Protein AF-A0A1G6WH73-F1 (afdb_monomer_lite)

Organism: NCBI:txid1271860

Sequence (74 aa):
MATEKAQAGIAAIVEASMQLDEAHSALATVTQGSGHPSVAESQGLLAEALQGLAAAQSAIRASIISAEDYAARL

Foldseek 3Di:
DLLVVLVVVLVVLVVVLVVLVVVLVVLVVVCVVPPDVVSVVVNVVSVVVNVVSVVSSVVSVVVSVVVVVVVVVD

pLDDT: mean 85.58, std 6.75, range [64.0, 92.25]

Secondary structure (DSSP, 8-state):
-HHHHHHHHHHHHHHHHHHHHHHHHHHHHHHTT---HHHHHHHHHHHHHHHHHHHHHHHHHHHHHHHHHHHHT-

Radius of gyration: 17.35 Å; chains: 1; bounding box: 36×15×54 Å

Structure (mmCIF, N/CA/C/O backbone):
data_AF-A0A1G6WH73-F1
#
_entry.id   AF-A0A1G6WH73-F1
#
loop_
_atom_site.group_PDB
_atom_site.id
_atom_site.type_symbol
_atom_site.label_atom_id
_atom_site.label_alt_id
_atom_site.label_comp_id
_atom_site.label_asym_id
_atom_site.label_entity_id
_atom_site.label_seq_id
_atom_site.pdbx_PDB_ins_code
_atom_site.Cartn_x
_atom_site.Cartn_y
_atom_site.Cartn_z
_atom_site.occupancy
_atom_site.B_iso_or_equiv
_atom_site.auth_seq_id
_atom_site.auth_comp_id
_atom_site.auth_asym_id
_atom_site.auth_atom_id
_atom_site.pdbx_PDB_model_num
ATOM 1 N N . MET A 1 1 ? 14.715 7.221 -16.331 1.00 68.00 1 MET A N 1
ATOM 2 C CA . MET A 1 1 ? 13.517 8.051 -16.058 1.00 68.00 1 MET A CA 1
ATOM 3 C C . MET A 1 1 ? 12.229 7.266 -15.805 1.00 68.00 1 MET A C 1
ATOM 5 O O . MET A 1 1 ? 11.687 7.429 -14.722 1.00 68.00 1 MET A O 1
ATOM 9 N N . ALA A 1 2 ? 11.687 6.463 -16.735 1.00 75.81 2 ALA A N 1
ATOM 10 C CA . ALA A 1 2 ? 10.408 5.765 -16.491 1.00 75.81 2 ALA A CA 1
ATOM 11 C C . ALA A 1 2 ? 10.503 4.725 -15.354 1.00 75.81 2 ALA A C 1
ATOM 13 O O . ALA A 1 2 ? 9.717 4.780 -14.411 1.00 75.81 2 ALA A O 1
ATOM 14 N N . THR A 1 3 ? 11.523 3.862 -15.389 1.00 81.38 3 THR A N 1
ATOM 15 C CA . THR A 1 3 ? 11.797 2.872 -14.333 1.00 81.38 3 THR A CA 1
ATOM 16 C C . THR A 1 3 ? 12.089 3.523 -12.979 1.00 81.38 3 THR A C 1
ATOM 18 O O . THR A 1 3 ? 11.508 3.125 -11.979 1.00 81.38 3 THR A O 1
ATOM 21 N N . GLU A 1 4 ? 12.903 4.584 -12.942 1.00 83.12 4 GLU A N 1
ATOM 22 C CA . GLU A 1 4 ? 13.191 5.332 -11.703 1.00 83.12 4 GLU A CA 1
ATOM 23 C C . GLU A 1 4 ? 11.931 5.950 -11.086 1.00 83.12 4 GLU A C 1
ATOM 25 O O . GLU A 1 4 ? 11.732 5.868 -9.877 1.00 83.12 4 GLU A O 1
ATOM 30 N N . LYS A 1 5 ? 11.040 6.538 -11.900 1.00 80.12 5 LYS A N 1
ATOM 31 C CA . LYS A 1 5 ? 9.760 7.073 -11.408 1.00 80.12 5 LYS A CA 1
ATOM 32 C C . LYS A 1 5 ? 8.860 5.966 -10.860 1.00 80.12 5 LYS A C 1
ATOM 34 O O . LYS A 1 5 ? 8.212 6.162 -9.837 1.00 80.12 5 LYS A O 1
ATOM 39 N N . ALA A 1 6 ? 8.835 4.808 -11.516 1.00 83.56 6 ALA A N 1
ATOM 40 C CA . ALA A 1 6 ? 8.076 3.654 -11.049 1.00 83.56 6 ALA A CA 1
ATOM 41 C C . ALA A 1 6 ? 8.640 3.094 -9.728 1.00 83.56 6 ALA A C 1
ATOM 43 O O . ALA A 1 6 ? 7.877 2.786 -8.815 1.00 83.56 6 ALA A O 1
ATOM 44 N N . GLN A 1 7 ? 9.966 3.045 -9.577 1.00 87.31 7 GLN A N 1
ATOM 45 C CA . GLN A 1 7 ? 10.636 2.666 -8.327 1.00 87.31 7 GLN A CA 1
ATOM 46 C C . GLN A 1 7 ? 10.359 3.666 -7.197 1.00 87.31 7 GLN A C 1
ATOM 48 O O . GLN A 1 7 ? 10.053 3.247 -6.082 1.00 87.31 7 GLN A O 1
ATOM 53 N N . ALA A 1 8 ? 10.375 4.971 -7.484 1.00 87.12 8 ALA A N 1
ATOM 54 C CA . ALA A 1 8 ? 9.969 5.996 -6.523 1.00 87.12 8 ALA A CA 1
ATOM 55 C C . ALA A 1 8 ? 8.496 5.833 -6.102 1.00 87.12 8 ALA A C 1
ATOM 57 O O . ALA A 1 8 ? 8.172 5.956 -4.923 1.00 87.12 8 ALA A O 1
ATOM 58 N N . GLY A 1 9 ? 7.614 5.479 -7.043 1.00 83.38 9 GLY A N 1
ATOM 59 C CA . GLY A 1 9 ? 6.219 5.141 -6.750 1.00 83.38 9 GLY A CA 1
ATOM 60 C C . GLY A 1 9 ? 6.078 3.918 -5.837 1.00 83.38 9 GLY A C 1
ATOM 61 O O . GLY A 1 9 ? 5.291 3.946 -4.896 1.00 83.38 9 GLY A O 1
ATOM 62 N N . ILE A 1 10 ? 6.878 2.867 -6.054 1.00 90.56 10 ILE A N 1
ATOM 63 C CA . ILE A 1 10 ? 6.916 1.698 -5.159 1.00 90.56 10 ILE A CA 1
ATOM 64 C C . ILE A 1 10 ? 7.365 2.105 -3.754 1.00 90.56 10 ILE A C 1
ATOM 66 O O . ILE A 1 10 ? 6.756 1.657 -2.786 1.00 90.56 10 ILE A O 1
ATOM 70 N N . ALA A 1 11 ? 8.394 2.948 -3.631 1.00 90.38 11 ALA A N 1
ATOM 71 C CA . ALA A 1 11 ? 8.871 3.423 -2.334 1.00 90.38 11 ALA A CA 1
ATOM 72 C C . ALA A 1 11 ? 7.784 4.207 -1.579 1.00 90.38 11 ALA A C 1
ATOM 74 O O . ALA A 1 11 ? 7.533 3.919 -0.411 1.00 90.38 11 ALA A O 1
ATOM 75 N N . ALA A 1 12 ? 7.074 5.108 -2.265 1.00 90.25 12 ALA A N 1
ATOM 76 C CA . ALA A 1 12 ? 5.954 5.850 -1.684 1.00 90.25 12 ALA A CA 1
ATOM 77 C C . ALA A 1 12 ? 4.803 4.927 -1.238 1.00 90.25 12 ALA A C 1
ATOM 79 O O . ALA A 1 12 ? 4.197 5.151 -0.194 1.00 90.25 12 ALA A O 1
ATOM 80 N N . ILE A 1 13 ? 4.520 3.859 -1.994 1.00 90.38 13 ILE A N 1
ATOM 81 C CA . ILE A 1 13 ? 3.519 2.852 -1.607 1.00 90.38 13 ILE A CA 1
ATOM 82 C C . ILE A 1 13 ? 3.957 2.085 -0.357 1.00 90.38 13 ILE A C 1
ATOM 84 O O . ILE A 1 13 ? 3.142 1.878 0.535 1.00 90.38 13 ILE A O 1
ATOM 88 N N . VAL A 1 14 ? 5.230 1.685 -0.266 1.00 91.62 14 VAL A N 1
ATOM 89 C CA . VAL A 1 14 ? 5.764 1.015 0.934 1.00 91.62 14 VAL A CA 1
ATOM 90 C C . VAL A 1 14 ? 5.623 1.916 2.158 1.00 91.62 14 VAL A C 1
ATOM 92 O O . VAL A 1 14 ? 5.177 1.455 3.206 1.00 91.62 14 VAL A O 1
ATOM 95 N N . GLU A 1 15 ? 5.957 3.198 2.022 1.00 92.06 15 GLU A N 1
ATOM 96 C CA . GLU A 1 15 ? 5.806 4.177 3.098 1.00 92.06 15 GLU A CA 1
ATOM 97 C C . GLU A 1 15 ? 4.343 4.336 3.532 1.00 92.06 15 GLU A C 1
ATOM 99 O O . GLU A 1 15 ? 4.043 4.252 4.723 1.00 92.06 15 GLU A O 1
ATOM 104 N N . ALA A 1 16 ? 3.423 4.474 2.574 1.00 88.25 16 ALA A N 1
ATOM 105 C CA . ALA A 1 16 ? 1.993 4.564 2.854 1.00 88.25 16 ALA A CA 1
ATOM 106 C C . ALA A 1 16 ? 1.453 3.302 3.550 1.00 88.25 16 ALA A C 1
ATOM 108 O O . ALA A 1 16 ? 0.675 3.414 4.496 1.00 88.25 16 ALA A O 1
ATOM 109 N N . SER A 1 17 ? 1.886 2.106 3.135 1.00 88.69 17 SER A N 1
ATOM 110 C CA . SER A 1 17 ? 1.509 0.852 3.798 1.00 88.69 17 SER A CA 1
ATOM 111 C C . SER A 1 17 ? 1.980 0.802 5.253 1.00 88.69 17 SER A C 1
ATOM 113 O O . SER A 1 17 ? 1.196 0.422 6.115 1.00 88.69 17 SER A O 1
ATOM 115 N N . MET A 1 18 ? 3.208 1.243 5.550 1.00 92.06 18 MET A N 1
ATOM 116 C CA . MET A 1 18 ? 3.704 1.294 6.933 1.00 92.06 18 MET A CA 1
ATOM 117 C C . MET A 1 18 ? 2.892 2.262 7.803 1.00 92.06 18 MET A C 1
ATOM 119 O O . MET A 1 18 ? 2.522 1.913 8.922 1.00 92.06 18 MET A O 1
ATOM 123 N N . GLN A 1 19 ? 2.578 3.455 7.285 1.00 91.62 19 GLN A N 1
ATOM 124 C CA . GLN A 1 19 ? 1.757 4.435 8.007 1.00 91.62 19 GLN A CA 1
ATOM 125 C C . GLN A 1 19 ? 0.338 3.906 8.268 1.00 91.62 19 GLN A C 1
ATOM 127 O O . GLN A 1 19 ? -0.231 4.145 9.334 1.00 91.62 19 GLN A O 1
ATOM 132 N N . LEU A 1 20 ? -0.234 3.161 7.316 1.00 89.56 20 LEU A N 1
ATOM 133 C CA . LEU A 1 20 ? -1.537 2.525 7.491 1.00 89.56 20 LEU A CA 1
ATOM 134 C C . LEU A 1 20 ? -1.501 1.384 8.508 1.00 89.56 20 LEU A C 1
ATOM 136 O O . LEU A 1 20 ? -2.417 1.298 9.320 1.00 89.56 20 LEU A O 1
ATOM 140 N N . ASP A 1 21 ? -0.465 0.546 8.518 1.00 88.62 21 ASP A N 1
ATOM 141 C CA . ASP A 1 21 ? -0.313 -0.506 9.534 1.00 88.62 21 ASP A CA 1
ATOM 142 C C . ASP A 1 21 ? -0.181 0.089 10.947 1.00 88.62 21 ASP A C 1
ATOM 144 O O . ASP A 1 21 ? -0.785 -0.408 11.904 1.00 88.62 21 ASP A O 1
ATOM 148 N N . GLU A 1 22 ? 0.549 1.199 11.088 1.00 89.38 22 GLU A N 1
ATOM 149 C CA . GLU A 1 22 ? 0.644 1.929 12.355 1.00 89.38 22 GLU A CA 1
ATOM 150 C C . GLU A 1 22 ? -0.720 2.498 12.775 1.00 89.38 22 GLU A C 1
ATOM 152 O O . GLU A 1 22 ? -1.150 2.308 13.919 1.00 89.38 22 GLU A O 1
ATOM 157 N N . ALA A 1 23 ? -1.452 3.111 11.839 1.00 84.56 23 ALA A N 1
ATOM 158 C CA . ALA A 1 23 ? -2.809 3.598 12.076 1.00 84.56 23 ALA A CA 1
ATOM 159 C C . ALA A 1 23 ? -3.777 2.461 12.444 1.00 84.56 23 ALA A C 1
ATOM 161 O O . ALA A 1 23 ? -4.598 2.631 13.347 1.00 84.56 23 ALA A O 1
ATOM 162 N N . HIS A 1 24 ? -3.656 1.289 11.811 1.00 84.88 24 HIS A N 1
ATOM 163 C CA . HIS A 1 24 ? -4.433 0.097 12.147 1.00 84.88 24 HIS A CA 1
ATOM 164 C C . HIS A 1 24 ? -4.186 -0.330 13.596 1.00 84.88 24 HIS A C 1
ATOM 166 O O . HIS A 1 24 ? -5.131 -0.549 14.354 1.00 84.88 24 HIS A O 1
ATOM 172 N N . SER A 1 25 ? -2.917 -0.411 14.001 1.00 85.25 25 SER A N 1
ATOM 173 C CA . SER A 1 25 ? -2.527 -0.805 15.358 1.00 85.25 25 SER A CA 1
ATOM 174 C C . SER A 1 25 ? -2.989 0.212 16.408 1.00 85.25 25 SER A C 1
ATOM 176 O O . SER A 1 25 ? -3.518 -0.165 17.461 1.00 85.25 25 SER A O 1
ATOM 178 N N . ALA A 1 26 ? -2.848 1.508 16.118 1.00 85.31 26 ALA A N 1
ATOM 179 C CA . ALA A 1 26 ? -3.333 2.580 16.983 1.00 85.31 26 ALA A CA 1
ATOM 180 C C . ALA A 1 26 ? -4.862 2.531 17.127 1.00 85.31 26 ALA A C 1
ATOM 182 O O . ALA A 1 26 ? -5.379 2.579 18.245 1.00 85.31 26 ALA A O 1
ATOM 183 N N . LEU A 1 27 ? -5.583 2.350 16.016 1.00 83.06 27 LEU A N 1
ATOM 184 C CA . LEU A 1 27 ? -7.036 2.209 16.013 1.00 83.06 27 LEU A CA 1
ATOM 185 C C . LEU A 1 27 ? -7.469 0.970 16.804 1.00 83.06 27 LEU A C 1
ATOM 187 O O . LEU A 1 27 ? -8.341 1.075 17.662 1.00 83.06 27 LEU A O 1
ATOM 191 N N . ALA A 1 28 ? -6.845 -0.188 16.587 1.00 82.75 28 ALA A N 1
ATOM 192 C CA . ALA A 1 28 ? -7.135 -1.408 17.339 1.00 82.75 28 ALA A CA 1
ATOM 193 C C . ALA A 1 28 ? -6.916 -1.213 18.848 1.00 82.75 28 ALA A C 1
ATOM 195 O O . ALA A 1 28 ? -7.731 -1.660 19.648 1.00 82.75 28 ALA A O 1
ATOM 196 N N . THR A 1 29 ? -5.868 -0.487 19.241 1.00 82.62 29 THR A N 1
ATOM 197 C CA . THR A 1 29 ? -5.559 -0.198 20.651 1.00 82.62 29 THR A CA 1
ATOM 198 C C . THR A 1 29 ? -6.595 0.726 21.288 1.00 82.62 29 THR A C 1
ATOM 200 O O . THR A 1 29 ? -7.103 0.430 22.365 1.00 82.62 29 THR A O 1
ATOM 203 N N . VAL A 1 30 ? -6.950 1.829 20.621 1.00 79.94 30 VAL A N 1
ATOM 204 C CA . VAL A 1 30 ? -7.933 2.804 21.133 1.00 79.94 30 VAL A CA 1
ATOM 205 C C . VAL A 1 30 ? -9.335 2.201 21.210 1.00 79.94 30 VAL A C 1
ATOM 207 O O . VAL A 1 30 ? -10.156 2.624 22.022 1.00 79.94 30 VAL A O 1
ATOM 210 N N . THR A 1 31 ? -9.602 1.197 20.378 1.00 81.38 31 THR A N 1
ATOM 211 C CA . THR A 1 31 ? -10.926 0.591 20.253 1.00 81.38 31 THR A CA 1
ATOM 212 C C . THR A 1 31 ? -11.100 -0.694 21.059 1.00 81.38 31 THR A C 1
ATOM 214 O O . THR A 1 31 ? -12.214 -1.214 21.169 1.00 81.38 31 THR A O 1
ATOM 217 N N . GLN A 1 32 ? -10.037 -1.175 21.715 1.00 70.00 32 GLN A N 1
ATOM 218 C CA . GLN A 1 32 ? -10.135 -2.232 22.721 1.00 70.00 32 GLN A CA 1
ATOM 219 C C . GLN A 1 32 ? -11.060 -1.780 23.861 1.00 70.00 32 GLN A C 1
ATOM 221 O O . GLN A 1 32 ? -10.729 -0.913 24.664 1.00 70.00 32 GLN A O 1
ATOM 226 N N . GLY A 1 33 ? -12.254 -2.375 23.914 1.00 68.31 33 GLY A N 1
ATOM 227 C CA . GLY A 1 33 ? -13.291 -2.069 24.904 1.00 68.31 33 GLY A CA 1
ATOM 228 C C . GLY A 1 33 ? -14.388 -1.118 24.417 1.00 68.31 33 GLY A C 1
ATOM 229 O O . GLY A 1 33 ? -15.408 -0.985 25.091 1.00 68.31 33 GLY A O 1
ATOM 230 N N . SER A 1 34 ? -14.245 -0.506 23.237 1.00 65.25 34 SER A N 1
ATOM 231 C CA . SER A 1 34 ? -15.295 0.307 22.613 1.00 65.25 34 SER A CA 1
ATOM 232 C C . SER A 1 34 ? -16.023 -0.516 21.547 1.00 65.25 34 SER A C 1
ATOM 234 O O . SER A 1 34 ? -15.565 -0.655 20.420 1.00 65.25 34 SER A O 1
ATOM 236 N N . GLY A 1 35 ? -17.199 -1.055 21.885 1.00 64.00 35 GLY A N 1
ATOM 237 C CA . GLY A 1 35 ? -18.062 -1.808 20.957 1.00 64.00 35 GLY A CA 1
ATOM 238 C C . GLY A 1 35 ? -18.776 -0.940 19.910 1.00 64.00 35 GLY A C 1
ATOM 239 O O . GLY A 1 35 ? -19.924 -1.216 19.570 1.00 64.00 35 GLY A O 1
ATOM 240 N N . HIS A 1 36 ? -18.156 0.154 19.459 1.00 70.50 36 HIS A N 1
ATOM 241 C CA . HIS A 1 36 ? -18.816 1.145 18.617 1.00 70.50 36 HIS A CA 1
ATOM 242 C C . HIS A 1 36 ? -18.788 0.712 17.138 1.00 70.50 36 HIS A C 1
ATOM 244 O O . HIS A 1 36 ? -17.712 0.428 16.614 1.00 70.50 36 HIS A O 1
ATOM 250 N N . PRO A 1 37 ? -19.926 0.695 16.421 1.00 71.12 37 PRO A N 1
ATOM 251 C CA . PRO A 1 37 ? -19.993 0.213 15.036 1.00 71.12 37 PRO A CA 1
ATOM 252 C C . PRO A 1 37 ? -19.101 0.995 14.056 1.00 71.12 37 PRO A C 1
ATOM 254 O O . PRO A 1 37 ? -18.597 0.414 13.100 1.00 71.12 37 PRO A O 1
ATOM 257 N N . SER A 1 38 ? -18.815 2.273 14.332 1.00 78.00 38 SER A N 1
ATOM 258 C CA . SER A 1 38 ? -17.902 3.082 13.507 1.00 78.00 38 SER A CA 1
ATOM 259 C C . SER A 1 38 ? -16.456 2.571 13.517 1.00 78.00 38 SER A C 1
ATOM 261 O O . SER A 1 38 ? -15.698 2.840 12.588 1.00 78.00 38 SER A O 1
ATOM 263 N N . VAL A 1 39 ? -16.054 1.835 14.560 1.00 81.25 39 VAL A N 1
ATOM 264 C CA . VAL A 1 39 ? -14.726 1.213 14.649 1.00 81.25 39 VAL A CA 1
ATOM 265 C C . VAL A 1 39 ? -14.599 0.090 13.636 1.00 81.25 39 VAL A C 1
ATOM 267 O O . VAL A 1 39 ? -13.614 0.040 12.908 1.00 81.25 39 VAL A O 1
ATOM 270 N N . ALA A 1 40 ? -15.592 -0.800 13.594 1.00 81.12 40 ALA A N 1
ATOM 271 C CA . ALA A 1 40 ? -15.596 -1.933 12.678 1.00 81.12 40 ALA A CA 1
ATOM 272 C C . ALA A 1 40 ? -15.605 -1.457 11.218 1.00 81.12 40 ALA A C 1
ATOM 274 O O . ALA A 1 40 ? -14.871 -1.993 10.393 1.00 81.12 40 ALA A O 1
ATOM 275 N N . GLU A 1 41 ? -16.367 -0.400 10.920 1.00 85.50 41 GLU A N 1
ATOM 276 C CA . GLU A 1 41 ? -16.352 0.257 9.609 1.00 85.50 41 GLU A CA 1
ATOM 277 C C . GLU A 1 41 ? -14.968 0.835 9.278 1.00 85.50 41 GLU A C 1
ATOM 279 O O . GLU A 1 41 ? -14.417 0.553 8.216 1.00 85.50 41 GLU A O 1
ATOM 284 N N . SER A 1 42 ? -14.361 1.573 10.213 1.00 83.62 42 SER A N 1
ATOM 285 C CA . SER A 1 42 ? -13.029 2.163 10.024 1.00 83.62 42 SER A CA 1
ATOM 286 C C . SER A 1 42 ? -11.948 1.098 9.810 1.00 83.62 42 SER A C 1
ATOM 288 O O . SER A 1 42 ? -11.081 1.270 8.958 1.00 83.62 42 SER A O 1
ATOM 290 N N . GLN A 1 43 ? -12.008 -0.018 10.544 1.00 85.06 43 GLN A N 1
ATOM 291 C CA . GLN A 1 43 ? -11.107 -1.160 10.359 1.00 85.06 43 GLN A CA 1
ATOM 292 C C . GLN A 1 43 ? -11.300 -1.820 8.987 1.00 85.06 43 GLN A C 1
ATOM 294 O O . GLN A 1 43 ? -10.313 -2.153 8.334 1.00 85.06 43 GLN A O 1
ATOM 299 N N . GLY A 1 44 ? -12.548 -1.962 8.525 1.00 87.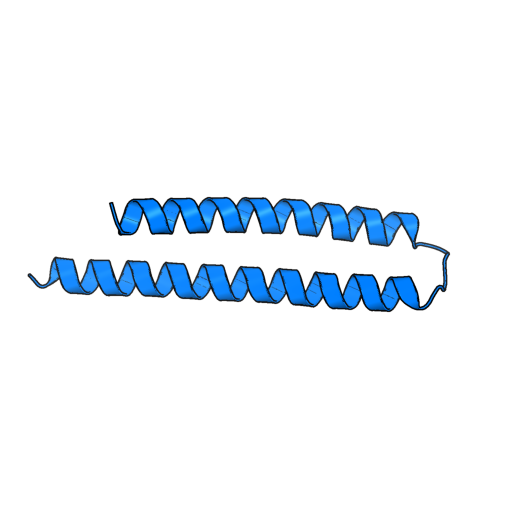94 44 GLY A N 1
ATOM 300 C CA . GLY A 1 44 ? -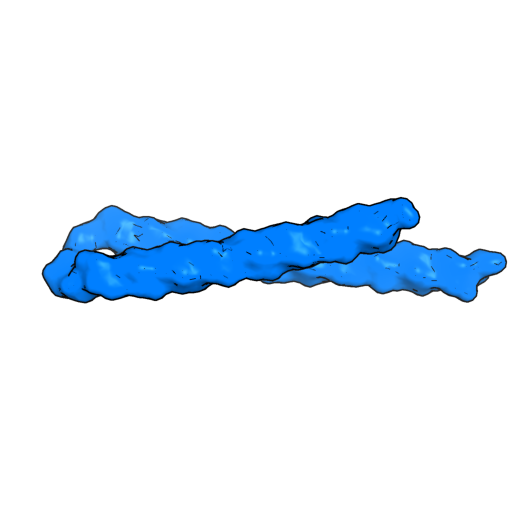12.862 -2.486 7.193 1.00 87.94 44 GLY A CA 1
ATOM 301 C C . GLY A 1 44 ? -12.284 -1.621 6.071 1.00 87.94 44 GLY A C 1
ATOM 302 O O . GLY A 1 44 ? -11.535 -2.122 5.235 1.00 87.94 44 GLY A O 1
ATOM 303 N N . LEU A 1 45 ? -12.535 -0.309 6.115 1.00 90.31 45 LEU A N 1
ATOM 304 C CA . LEU A 1 45 ? -11.989 0.648 5.143 1.00 90.31 45 LEU A CA 1
ATOM 305 C C . LEU A 1 45 ? -10.456 0.631 5.112 1.00 90.31 45 LEU A C 1
ATOM 307 O O . LEU A 1 45 ? -9.840 0.762 4.054 1.00 90.31 45 LEU A O 1
ATOM 311 N N . LEU A 1 46 ? -9.827 0.454 6.274 1.00 87.88 46 LEU A N 1
ATOM 312 C CA . LEU A 1 46 ? -8.376 0.437 6.384 1.00 87.88 46 LEU A CA 1
ATOM 313 C C . LEU A 1 46 ? -7.776 -0.871 5.841 1.00 87.88 46 LEU A C 1
ATOM 315 O O . LEU A 1 46 ? -6.758 -0.838 5.147 1.00 87.88 46 LEU A O 1
ATOM 319 N N . ALA A 1 47 ? -8.446 -2.006 6.058 1.00 88.06 47 ALA A N 1
ATOM 320 C CA . ALA A 1 47 ? -8.088 -3.274 5.426 1.00 88.06 47 ALA A CA 1
ATOM 321 C C . ALA A 1 47 ? -8.222 -3.215 3.891 1.00 88.06 47 ALA A C 1
ATOM 323 O O . ALA A 1 47 ? -7.338 -3.695 3.176 1.00 88.06 47 ALA A O 1
ATOM 324 N N . GLU A 1 48 ? -9.281 -2.583 3.374 1.00 91.50 48 GLU A N 1
ATOM 325 C CA . GLU A 1 48 ? -9.458 -2.350 1.933 1.00 91.50 48 GLU A CA 1
ATOM 326 C C . GLU A 1 48 ? -8.348 -1.459 1.358 1.00 91.50 48 GLU A C 1
ATOM 328 O O . GLU A 1 48 ? -7.790 -1.764 0.300 1.00 91.50 48 GLU A O 1
ATOM 333 N N . ALA A 1 49 ? -7.962 -0.397 2.072 1.00 89.69 49 ALA A N 1
ATOM 334 C CA . ALA A 1 49 ? -6.874 0.486 1.657 1.00 89.69 49 ALA A CA 1
ATOM 335 C C . ALA A 1 49 ? -5.529 -0.256 1.560 1.00 89.69 49 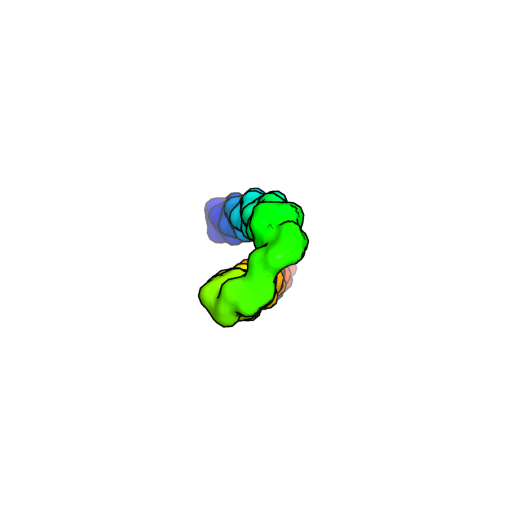ALA A C 1
ATOM 337 O O . ALA A 1 49 ? -4.810 -0.107 0.567 1.00 89.69 49 ALA A O 1
ATOM 338 N N . LEU A 1 50 ? -5.209 -1.100 2.549 1.00 89.94 50 LEU A N 1
ATOM 339 C CA . LEU A 1 50 ? -4.003 -1.935 2.538 1.00 89.94 50 LEU A CA 1
ATOM 340 C C . LEU A 1 50 ? -3.998 -2.918 1.357 1.00 89.94 50 LEU A C 1
ATOM 342 O O . LEU A 1 50 ? -2.985 -3.044 0.663 1.00 89.94 50 LEU A O 1
ATOM 346 N N . GLN A 1 51 ? -5.132 -3.569 1.074 1.00 91.06 51 GLN A N 1
ATOM 347 C CA . GLN A 1 51 ? -5.264 -4.436 -0.103 1.00 91.06 51 GLN A CA 1
ATOM 348 C C . GLN A 1 51 ? -5.083 -3.659 -1.416 1.00 91.06 51 GLN A C 1
ATOM 350 O O . GLN A 1 51 ? -4.383 -4.131 -2.318 1.00 91.06 51 GLN A O 1
ATOM 355 N N . GLY A 1 52 ? -5.656 -2.457 -1.519 1.00 92.06 52 GLY A N 1
ATOM 356 C CA . GLY A 1 52 ? -5.504 -1.584 -2.685 1.00 92.06 52 GLY A CA 1
ATOM 357 C C . GLY A 1 52 ? -4.050 -1.171 -2.937 1.00 92.06 52 GLY A C 1
ATOM 358 O O . GLY A 1 52 ? -3.574 -1.240 -4.074 1.00 92.06 52 GLY A O 1
ATOM 359 N N . LEU A 1 53 ? -3.311 -0.816 -1.881 1.00 90.25 53 LEU A N 1
ATOM 360 C CA . LEU A 1 53 ? -1.879 -0.497 -1.961 1.00 90.25 53 LEU A CA 1
ATOM 361 C C . LEU A 1 53 ? -1.044 -1.693 -2.426 1.00 90.25 53 LEU A C 1
ATOM 363 O O . LEU A 1 53 ? -0.191 -1.540 -3.304 1.00 90.25 53 LEU A O 1
ATOM 367 N N . ALA A 1 54 ? -1.318 -2.890 -1.903 1.00 89.19 54 ALA A N 1
ATOM 368 C CA . ALA A 1 54 ? -0.631 -4.109 -2.328 1.00 89.19 54 ALA A CA 1
ATOM 369 C C . ALA A 1 54 ? -0.874 -4.415 -3.820 1.00 89.19 54 ALA A C 1
ATOM 371 O O . ALA A 1 54 ? 0.066 -4.731 -4.559 1.00 89.19 54 ALA A O 1
ATOM 372 N N . ALA A 1 55 ? -2.116 -4.259 -4.289 1.00 91.94 55 ALA A N 1
ATOM 373 C CA . ALA A 1 55 ? -2.464 -4.433 -5.698 1.00 91.94 55 ALA A CA 1
ATOM 374 C C . ALA A 1 55 ? -1.754 -3.405 -6.597 1.00 91.94 55 ALA A C 1
ATOM 376 O O . ALA A 1 55 ? -1.172 -3.778 -7.621 1.00 91.94 55 ALA A O 1
ATOM 377 N N . ALA A 1 56 ? -1.729 -2.130 -6.193 1.00 89.62 56 ALA A N 1
ATOM 378 C CA . ALA A 1 56 ? -1.031 -1.072 -6.920 1.00 89.62 56 ALA A CA 1
ATOM 379 C C . ALA A 1 56 ? 0.482 -1.335 -7.002 1.00 89.62 56 ALA A C 1
ATOM 381 O O . ALA A 1 56 ? 1.074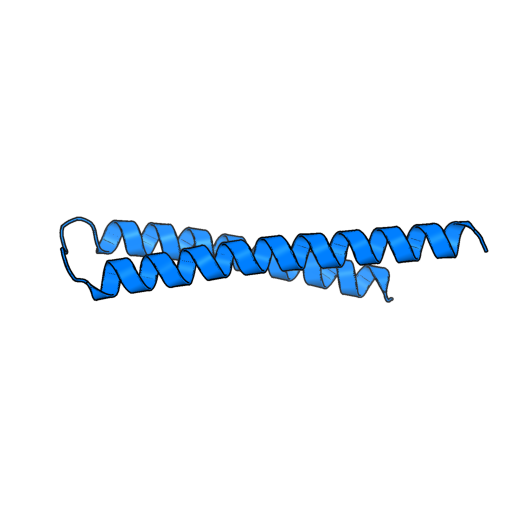 -1.214 -8.078 1.00 89.62 56 ALA A O 1
ATOM 382 N N . GLN A 1 57 ? 1.105 -1.768 -5.900 1.00 90.56 57 GLN A N 1
ATOM 383 C CA . GLN A 1 57 ? 2.522 -2.133 -5.884 1.00 90.56 57 GLN A CA 1
ATOM 384 C C . GLN A 1 57 ? 2.825 -3.262 -6.877 1.00 90.56 57 GLN A C 1
ATOM 386 O O . GLN A 1 57 ? 3.794 -3.176 -7.637 1.00 90.56 57 GLN A O 1
ATOM 391 N N . SER A 1 58 ? 1.995 -4.308 -6.885 1.00 90.88 58 SER A N 1
ATOM 392 C CA . SER A 1 58 ? 2.134 -5.443 -7.802 1.00 90.88 58 SER A CA 1
ATOM 393 C C . SER A 1 58 ? 2.024 -5.006 -9.267 1.00 90.88 58 SER A C 1
ATOM 395 O O . SER A 1 58 ? 2.888 -5.337 -10.081 1.00 90.88 58 SER A O 1
ATOM 397 N N . ALA A 1 59 ? 1.027 -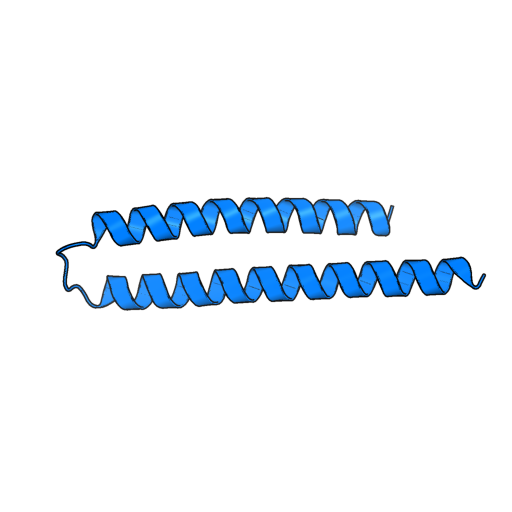4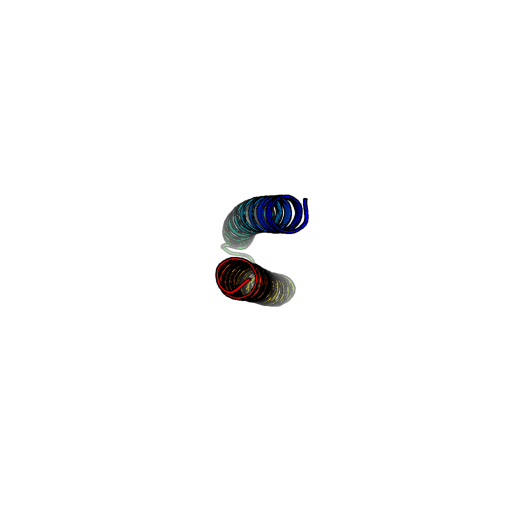.178 -9.595 1.00 90.94 59 ALA A N 1
ATOM 398 C CA . ALA A 1 59 ? 0.818 -3.669 -10.951 1.00 90.94 59 ALA A CA 1
ATOM 399 C C . ALA A 1 59 ? 1.999 -2.819 -11.457 1.00 90.94 59 ALA A C 1
ATOM 401 O O . ALA A 1 59 ? 2.429 -2.966 -12.607 1.00 90.94 59 ALA A O 1
ATOM 402 N N . ILE A 1 60 ? 2.571 -1.969 -10.596 1.00 88.88 60 ILE A N 1
ATOM 403 C CA . ILE A 1 60 ? 3.752 -1.168 -10.947 1.00 88.88 60 ILE A CA 1
ATOM 404 C C . ILE A 1 60 ? 4.967 -2.075 -11.176 1.00 88.88 60 ILE A C 1
ATOM 406 O O . ILE A 1 60 ? 5.666 -1.906 -12.175 1.00 88.88 60 ILE A O 1
ATOM 410 N N . ARG A 1 61 ? 5.198 -3.076 -10.312 1.00 90.50 61 ARG A N 1
ATOM 411 C CA . ARG A 1 61 ? 6.293 -4.049 -10.493 1.00 90.50 61 ARG A CA 1
ATOM 412 C C . ARG A 1 61 ? 6.163 -4.820 -11.806 1.00 90.50 61 ARG A C 1
ATOM 414 O O . ARG A 1 61 ? 7.143 -4.925 -12.538 1.00 90.50 61 ARG A O 1
ATOM 421 N N . ALA A 1 62 ? 4.967 -5.306 -12.134 1.00 89.62 62 ALA A N 1
ATOM 422 C CA . ALA A 1 62 ? 4.713 -5.995 -13.399 1.00 89.62 62 ALA A CA 1
ATOM 423 C C . ALA A 1 62 ? 4.982 -5.088 -14.613 1.00 89.62 62 ALA A C 1
ATOM 425 O O . ALA A 1 62 ? 5.584 -5.523 -15.594 1.00 89.62 62 ALA A O 1
ATOM 426 N N . SER A 1 63 ? 4.596 -3.813 -14.523 1.00 87.81 63 SER A N 1
ATOM 427 C CA . SER A 1 63 ? 4.835 -2.826 -15.583 1.00 87.81 63 SER A CA 1
ATOM 428 C C . SER A 1 63 ? 6.327 -2.544 -15.790 1.00 87.81 63 SER A C 1
ATOM 430 O O . SER A 1 63 ? 6.766 -2.439 -16.934 1.00 87.81 63 SER A O 1
ATOM 432 N N . ILE A 1 64 ? 7.115 -2.469 -14.708 1.00 88.44 64 ILE A N 1
ATOM 433 C CA . ILE A 1 64 ? 8.580 -2.336 -14.782 1.00 88.44 64 ILE A CA 1
ATOM 434 C C . ILE A 1 64 ? 9.182 -3.538 -15.509 1.00 88.44 64 ILE A C 1
ATOM 436 O O . ILE A 1 64 ? 9.883 -3.349 -16.498 1.00 88.44 64 ILE A O 1
ATOM 440 N N . ILE A 1 65 ? 8.854 -4.758 -15.068 1.00 90.25 65 ILE A N 1
ATOM 441 C CA . ILE A 1 65 ? 9.387 -5.995 -15.658 1.00 90.25 65 ILE A CA 1
ATOM 442 C C . ILE A 1 65 ? 9.054 -6.064 -17.152 1.00 90.25 65 ILE A C 1
ATOM 444 O O . ILE A 1 65 ? 9.922 -6.363 -17.967 1.00 90.25 65 ILE A O 1
ATOM 448 N N . SER A 1 66 ? 7.813 -5.741 -17.528 1.00 88.69 66 SER A N 1
ATOM 449 C CA . SER A 1 66 ? 7.402 -5.733 -18.934 1.00 88.69 66 SER A CA 1
ATOM 450 C C . SER A 1 66 ? 8.166 -4.698 -19.766 1.00 88.69 66 SER A C 1
ATOM 452 O O . SER A 1 66 ? 8.467 -4.964 -20.929 1.00 88.69 66 SER A O 1
ATOM 454 N N . ALA A 1 67 ? 8.451 -3.520 -19.206 1.00 87.56 67 ALA A N 1
ATOM 455 C CA . ALA A 1 67 ? 9.208 -2.480 -19.896 1.00 87.56 67 ALA A CA 1
ATOM 456 C C . ALA A 1 67 ? 10.690 -2.860 -20.048 1.00 87.56 67 ALA A C 1
ATOM 458 O O . ALA A 1 67 ? 11.278 -2.620 -21.101 1.00 87.56 67 ALA A O 1
ATOM 459 N N . GLU A 1 68 ? 11.277 -3.476 -19.020 1.00 88.75 68 GLU A N 1
ATOM 460 C CA . GLU A 1 68 ? 12.658 -3.966 -19.033 1.00 88.75 68 GLU A CA 1
ATOM 461 C C . GLU A 1 68 ? 12.843 -5.127 -20.019 1.00 88.75 68 GLU A C 1
ATOM 463 O O . GLU A 1 68 ? 13.791 -5.100 -20.800 1.00 88.75 68 GLU A O 1
ATOM 468 N N . ASP A 1 69 ? 11.920 -6.096 -20.060 1.00 88.94 69 ASP A N 1
ATOM 469 C CA . ASP A 1 69 ? 11.969 -7.213 -21.017 1.00 88.94 69 ASP A CA 1
ATOM 470 C C . ASP A 1 69 ? 11.832 -6.724 -22.467 1.00 88.94 69 ASP A C 1
ATOM 472 O O . ASP A 1 69 ? 12.552 -7.178 -23.353 1.00 88.94 69 ASP A O 1
ATOM 476 N N . TYR A 1 70 ? 10.961 -5.741 -22.724 1.00 89.62 70 TYR A N 1
ATOM 477 C CA . TYR A 1 70 ? 10.876 -5.122 -24.048 1.00 89.62 70 TYR A CA 1
ATOM 478 C C . TYR A 1 70 ? 12.180 -4.408 -24.429 1.00 89.62 70 TYR A C 1
ATOM 480 O O . TYR A 1 70 ? 12.676 -4.594 -25.538 1.00 89.62 70 TYR A O 1
ATOM 488 N N . ALA A 1 71 ? 12.754 -3.620 -23.513 1.00 88.19 71 ALA A N 1
ATOM 489 C CA . ALA A 1 71 ? 14.007 -2.909 -23.757 1.00 88.19 71 ALA A CA 1
ATOM 490 C C . ALA A 1 71 ? 15.196 -3.861 -23.974 1.00 88.19 71 ALA A C 1
ATOM 492 O O . ALA A 1 71 ? 16.058 -3.561 -24.789 1.00 88.19 71 ALA A O 1
ATOM 493 N N . ALA A 1 72 ? 15.229 -5.010 -23.292 1.00 89.69 72 ALA A N 1
ATOM 494 C CA . ALA A 1 72 ? 16.280 -6.019 -23.444 1.00 89.69 72 ALA A CA 1
ATOM 495 C C . ALA A 1 72 ? 16.240 -6.762 -24.793 1.00 89.69 72 ALA A C 1
ATOM 497 O O . ALA A 1 72 ? 17.213 -7.415 -25.167 1.00 89.69 72 ALA A O 1
ATOM 498 N N . ARG A 1 73 ? 15.111 -6.694 -25.509 1.00 92.25 73 ARG A N 1
ATOM 499 C CA . ARG A 1 73 ? 14.926 -7.303 -26.835 1.00 92.25 73 ARG A CA 1
ATOM 500 C C . ARG A 1 73 ? 15.261 -6.360 -27.994 1.00 92.25 73 ARG A C 1
ATOM 502 O O . ARG A 1 73 ? 15.203 -6.810 -29.139 1.00 92.25 73 ARG A O 1
ATOM 509 N N . LEU A 1 74 ? 15.544 -5.087 -27.713 1.00 85.19 74 LEU A N 1
ATOM 510 C CA . LEU A 1 74 ? 15.930 -4.072 -28.695 1.00 85.19 74 LEU A CA 1
ATOM 511 C C . LEU A 1 74 ? 17.456 -3.955 -28.784 1.00 85.19 74 LEU A C 1
ATOM 513 O O . LEU A 1 74 ? 17.951 -3.848 -29.927 1.00 85.19 74 LEU A O 1
#